Protein AF-A0A8J8FZF1-F1 (afdb_monomer_lite)

Sequence (117 aa):
MLCYLLGDVVRIFSGNFPPGEIDGEPVGTMMWFGIAAIMVIPIIMVVLLVILKHPVLSWLNVIIALAFLVFNLAGIAGYEVFDIFLLSVSFVFNLLIIYIGSTKLIKDLKLKKSMKS

Foldseek 3Di:
DPLLVVVVVVCVVVVVDDPQDDPNHGDDPVNVVVVVVLVCVVVVLVVCVVPDPDLVSLVVQLVVLVVQLVVLVVVPPDDDPVSVVSSVVSNVVSVVSNVVSVVSNVVVVVVVVVVVD

Secondary structure (DSSP, 8-state):
--TTHHHHHHHHHTTSS-TTEETTEEPPHHHHHHHHHHHHHHHHHHHHHHH---HHHHHHHHHHHHHHHHHHHHTTTT--HHHHHHHHHHHHHHHHHHHHHHHHHHHHHHHHHHT--

pLDDT: mean 79.03, std 6.89, range [60.12, 89.19]

Radius of gyration: 17.77 Å; chains: 1; bounding box: 38×22×58 Å

Structure (mmCIF, N/CA/C/O backbone):
data_AF-A0A8J8FZF1-F1
#
_entry.id   AF-A0A8J8FZF1-F1
#
loop_
_atom_site.group_PDB
_atom_site.id
_atom_site.type_symbol
_atom_site.label_atom_id
_atom_site.label_alt_id
_atom_site.label_comp_id
_atom_site.label_asym_id
_atom_site.label_entity_id
_atom_site.label_seq_id
_atom_site.pdbx_PDB_ins_code
_atom_site.Cartn_x
_atom_site.Cartn_y
_atom_site.Cartn_z
_atom_site.occupancy
_atom_site.B_iso_or_equiv
_atom_site.auth_seq_id
_atom_site.auth_comp_id
_atom_site.auth_asym_id
_atom_site.auth_atom_id
_atom_site.pdbx_PDB_model_num
ATOM 1 N N . MET A 1 1 ? -1.955 -1.325 0.490 1.00 79.62 1 MET A N 1
ATOM 2 C CA . MET A 1 1 ? -1.684 -2.330 -0.550 1.00 79.62 1 MET A CA 1
ATOM 3 C C . MET A 1 1 ? -0.744 -1.755 -1.596 1.00 79.62 1 MET A C 1
ATOM 5 O O . MET A 1 1 ? -0.798 -0.557 -1.859 1.00 79.62 1 MET A O 1
ATOM 9 N N . LEU A 1 2 ? 0.107 -2.603 -2.168 1.00 79.50 2 LEU A N 1
ATOM 10 C CA . LEU A 1 2 ? 1.056 -2.256 -3.230 1.00 79.50 2 LEU A CA 1
ATOM 11 C C . LEU A 1 2 ? 0.677 -2.985 -4.528 1.00 79.50 2 LEU A C 1
ATOM 13 O O . LEU A 1 2 ? 1.482 -3.696 -5.113 1.00 79.50 2 LEU A O 1
ATOM 17 N N . CYS A 1 3 ? -0.583 -2.854 -4.951 1.00 77.56 3 CYS A N 1
ATOM 18 C CA . CYS A 1 3 ? -1.081 -3.478 -6.181 1.00 77.56 3 CYS A CA 1
ATOM 19 C C . CYS A 1 3 ? -0.370 -2.935 -7.428 1.00 77.56 3 CYS A C 1
ATOM 21 O O . CYS A 1 3 ? -0.201 -3.665 -8.393 1.00 77.56 3 CYS A O 1
ATOM 23 N N . TYR A 1 4 ? 0.086 -1.682 -7.378 1.00 72.44 4 TYR A N 1
ATOM 24 C CA . TYR A 1 4 ? 0.874 -1.043 -8.430 1.00 72.44 4 TYR A CA 1
ATOM 25 C C . TYR A 1 4 ? 2.177 -1.789 -8.770 1.00 72.44 4 TYR A C 1
ATOM 27 O O . TYR A 1 4 ? 2.533 -1.851 -9.938 1.00 72.44 4 TYR A O 1
ATOM 35 N N . LEU A 1 5 ? 2.830 -2.448 -7.804 1.00 77.12 5 LEU A N 1
ATOM 36 C CA . LEU A 1 5 ? 4.042 -3.242 -8.071 1.00 77.12 5 LEU A CA 1
ATOM 37 C C . LEU A 1 5 ? 3.776 -4.474 -8.954 1.00 77.12 5 LEU A C 1
ATOM 39 O O . LEU A 1 5 ? 4.697 -5.035 -9.538 1.00 77.12 5 LEU A O 1
ATOM 43 N N . LEU A 1 6 ? 2.513 -4.890 -9.104 1.00 74.62 6 LEU A N 1
ATOM 44 C CA . LEU A 1 6 ? 2.143 -5.881 -10.115 1.00 74.62 6 LEU A CA 1
ATOM 45 C C . LEU A 1 6 ? 2.359 -5.339 -11.541 1.00 74.62 6 LEU A C 1
ATOM 47 O O . LEU A 1 6 ? 2.585 -6.121 -12.458 1.00 74.62 6 LEU A O 1
ATOM 51 N N . GLY A 1 7 ? 2.325 -4.016 -11.723 1.00 74.38 7 GLY A N 1
ATOM 52 C CA . GLY A 1 7 ? 2.608 -3.342 -12.988 1.00 74.38 7 GLY A CA 1
ATOM 53 C C . GLY A 1 7 ? 4.031 -3.604 -13.463 1.00 74.38 7 GLY A C 1
ATOM 54 O O . GLY A 1 7 ? 4.225 -3.866 -14.642 1.00 74.38 7 GLY A O 1
ATOM 55 N N . ASP A 1 8 ? 5.005 -3.684 -12.551 1.00 74.25 8 ASP A N 1
ATOM 56 C CA . ASP A 1 8 ? 6.393 -4.028 -12.894 1.00 74.25 8 ASP A CA 1
ATOM 57 C C . ASP A 1 8 ? 6.493 -5.422 -13.522 1.00 74.25 8 ASP A C 1
ATOM 59 O O . ASP A 1 8 ? 7.190 -5.619 -14.514 1.00 74.25 8 ASP A O 1
ATOM 63 N N . VAL A 1 9 ? 5.717 -6.384 -13.016 1.00 73.69 9 VAL A N 1
ATOM 64 C 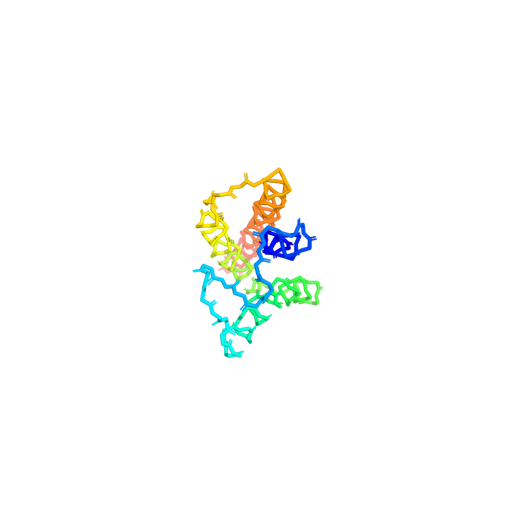CA . VAL A 1 9 ? 5.626 -7.725 -13.609 1.00 73.69 9 VAL A CA 1
ATOM 65 C C . VAL A 1 9 ? 5.015 -7.650 -15.010 1.00 73.69 9 VAL A C 1
ATOM 67 O O . VAL A 1 9 ? 5.535 -8.256 -15.944 1.00 73.69 9 VAL A O 1
ATOM 70 N N . VAL A 1 10 ? 3.940 -6.876 -15.183 1.00 72.62 10 VAL A N 1
ATOM 71 C CA . VAL A 1 10 ? 3.284 -6.692 -16.489 1.00 72.62 10 VAL A CA 1
ATOM 72 C C . VAL A 1 10 ? 4.227 -6.031 -17.500 1.00 72.62 10 VAL A C 1
ATOM 74 O O . VAL A 1 10 ? 4.273 -6.482 -18.639 1.00 72.62 10 VAL A O 1
ATOM 77 N N . ARG A 1 11 ? 5.027 -5.041 -17.089 1.00 76.69 11 ARG A N 1
ATOM 78 C CA . ARG A 1 11 ? 6.019 -4.346 -17.933 1.00 76.69 11 ARG A CA 1
ATOM 79 C C . ARG A 1 11 ? 7.165 -5.246 -18.381 1.00 76.69 11 ARG A C 1
ATOM 81 O O . ARG A 1 11 ? 7.612 -5.151 -19.522 1.00 76.69 11 ARG A O 1
ATOM 88 N N . ILE A 1 12 ? 7.616 -6.145 -17.503 1.00 72.62 12 ILE A N 1
ATOM 89 C CA . ILE A 1 12 ? 8.602 -7.174 -17.862 1.00 72.62 12 ILE A CA 1
ATOM 90 C C . ILE A 1 12 ? 8.025 -8.088 -18.954 1.00 72.62 12 ILE A C 1
ATOM 92 O O . ILE A 1 12 ? 8.709 -8.397 -19.927 1.00 72.62 12 ILE A O 1
ATOM 96 N N . PHE A 1 13 ? 6.758 -8.497 -18.835 1.00 69.19 13 PHE A N 1
ATOM 97 C CA . PHE A 1 13 ? 6.120 -9.392 -19.808 1.00 69.19 13 PHE A CA 1
ATOM 98 C C . PHE A 1 13 ? 5.611 -8.701 -21.080 1.00 69.19 13 PHE A C 1
ATOM 100 O O . PHE A 1 13 ? 5.484 -9.369 -22.105 1.00 69.19 13 PHE A O 1
ATOM 107 N N . SER A 1 14 ? 5.344 -7.391 -21.058 1.00 75.00 14 SER A N 1
ATOM 108 C CA . SER A 1 14 ? 4.969 -6.621 -22.253 1.00 75.00 14 SER A CA 1
ATOM 109 C C . SER A 1 14 ? 6.156 -6.347 -23.182 1.00 75.00 14 SER A C 1
ATOM 111 O O . SER A 1 14 ? 5.951 -5.882 -24.300 1.00 75.00 14 SER A O 1
ATOM 113 N N . GLY A 1 15 ? 7.382 -6.668 -22.746 1.00 64.62 15 GLY A N 1
ATOM 114 C CA . GLY A 1 15 ? 8.611 -6.469 -23.513 1.00 64.62 15 GLY A CA 1
ATOM 115 C C . GLY A 1 15 ? 9.165 -5.045 -23.444 1.00 64.62 15 GLY A C 1
ATOM 116 O O . GLY A 1 15 ? 10.093 -4.726 -24.183 1.00 64.62 15 GLY A O 1
ATOM 117 N N . ASN A 1 16 ? 8.632 -4.199 -22.556 1.00 65.00 16 ASN A N 1
ATOM 118 C CA . ASN A 1 16 ? 9.042 -2.798 -22.432 1.00 65.00 16 ASN A CA 1
ATOM 119 C C . ASN A 1 16 ? 10.318 -2.611 -21.587 1.00 65.00 16 ASN A C 1
ATOM 121 O O . ASN A 1 16 ? 10.816 -1.492 -21.505 1.00 65.00 16 ASN A O 1
ATOM 125 N N . PHE A 1 17 ? 10.863 -3.680 -20.985 1.00 68.25 17 PHE A N 1
ATOM 126 C CA . PHE A 1 17 ? 12.056 -3.625 -20.132 1.00 68.25 17 PHE A CA 1
ATOM 127 C C . PHE A 1 17 ? 12.988 -4.840 -20.301 1.00 68.25 17 PHE A C 1
ATOM 129 O O . PHE A 1 17 ? 12.502 -5.968 -20.441 1.00 68.25 17 PHE A O 1
ATOM 136 N N . PRO A 1 18 ? 14.320 -4.646 -20.221 1.00 74.75 18 PRO A N 1
ATOM 137 C CA . PRO A 1 18 ? 15.278 -5.737 -20.069 1.00 74.75 18 PRO A CA 1
ATOM 138 C C . PRO A 1 18 ? 15.020 -6.492 -18.751 1.00 74.75 18 PRO A C 1
ATOM 140 O O . PRO A 1 18 ? 14.968 -5.872 -17.685 1.00 74.75 18 PRO A O 1
ATOM 143 N N . PRO A 1 19 ? 14.856 -7.827 -18.770 1.00 71.31 19 PRO A N 1
ATOM 144 C CA . PRO A 1 19 ? 14.655 -8.593 -17.546 1.00 71.31 19 PRO A CA 1
ATOM 145 C C . PRO A 1 19 ? 15.865 -8.470 -16.614 1.00 71.31 19 PRO A C 1
ATOM 147 O O . PRO A 1 19 ? 16.986 -8.780 -17.008 1.00 71.31 19 PRO A O 1
ATOM 150 N N . GLY A 1 20 ? 15.630 -8.088 -15.358 1.00 71.06 20 GLY A N 1
ATOM 151 C CA . GLY A 1 20 ? 16.686 -7.994 -14.344 1.00 71.06 20 GLY A CA 1
ATOM 152 C C . GLY A 1 20 ? 17.304 -6.605 -14.177 1.00 71.06 20 GLY A C 1
ATOM 153 O O . GLY A 1 20 ? 18.182 -6.453 -13.328 1.00 71.06 20 GLY A O 1
ATOM 154 N N . GLU A 1 21 ? 16.824 -5.605 -14.917 1.00 78.62 21 GLU A N 1
ATOM 155 C CA . GLU A 1 21 ? 17.255 -4.211 -14.795 1.00 78.62 21 GLU A CA 1
ATOM 156 C C . GLU A 1 21 ? 16.136 -3.321 -14.238 1.00 78.62 21 GLU A C 1
ATOM 158 O O . GLU A 1 21 ? 14.957 -3.507 -14.543 1.00 78.62 21 GLU A O 1
ATOM 163 N N . ILE A 1 22 ? 16.514 -2.340 -13.420 1.00 75.12 22 ILE A N 1
ATOM 164 C CA . ILE A 1 22 ? 15.661 -1.219 -13.004 1.00 75.12 22 ILE A CA 1
ATOM 165 C C . ILE A 1 22 ? 16.435 0.054 -13.345 1.00 75.12 22 ILE A C 1
ATOM 167 O O . ILE A 1 22 ? 17.595 0.178 -12.966 1.00 75.12 22 ILE A O 1
ATOM 171 N N . ASP A 1 23 ? 15.813 0.968 -14.096 1.00 75.12 23 ASP A N 1
ATOM 172 C CA . ASP A 1 23 ? 16.465 2.176 -14.637 1.00 75.12 23 ASP A CA 1
ATOM 173 C C . ASP A 1 23 ? 17.763 1.898 -15.430 1.00 75.12 23 ASP A C 1
ATOM 175 O O . ASP A 1 23 ? 18.689 2.705 -15.447 1.00 75.12 23 ASP A O 1
ATOM 179 N N . GLY A 1 24 ? 17.831 0.753 -16.120 1.00 76.94 24 GLY A N 1
ATOM 180 C CA . GLY A 1 24 ? 18.989 0.360 -16.938 1.00 76.94 24 GLY A CA 1
ATOM 181 C C . GLY A 1 24 ? 20.190 -0.157 -16.142 1.00 76.94 24 GLY A C 1
ATOM 182 O O . GLY A 1 24 ? 21.236 -0.429 -16.725 1.00 76.94 24 GLY A O 1
ATOM 183 N N . GLU A 1 25 ? 20.051 -0.309 -14.824 1.00 80.00 25 GLU A N 1
ATOM 184 C CA . GLU A 1 25 ? 21.074 -0.893 -13.958 1.00 80.00 25 GLU A CA 1
ATOM 185 C C . GLU A 1 25 ? 20.653 -2.300 -13.503 1.00 80.00 25 GLU A C 1
ATOM 187 O O . GLU A 1 25 ? 19.490 -2.513 -13.129 1.00 80.00 25 GLU A O 1
ATOM 192 N N . PRO A 1 26 ? 21.577 -3.281 -13.487 1.00 82.25 26 PRO A N 1
ATOM 193 C CA . PRO A 1 26 ? 21.278 -4.625 -13.025 1.00 82.25 26 PRO A CA 1
ATOM 194 C C . PRO A 1 26 ? 20.926 -4.616 -11.537 1.00 82.25 26 PRO A C 1
ATOM 196 O O . PRO A 1 26 ? 21.665 -4.124 -10.679 1.00 82.25 26 PRO A O 1
ATOM 199 N N . VAL A 1 27 ? 19.792 -5.223 -11.207 1.00 82.44 27 VAL A N 1
ATOM 200 C CA . VAL A 1 27 ? 19.286 -5.259 -9.837 1.00 82.44 27 VAL A CA 1
ATOM 201 C C . VAL A 1 27 ? 20.028 -6.322 -9.032 1.00 82.44 27 VAL A C 1
ATOM 203 O O . VAL A 1 27 ? 19.918 -7.522 -9.292 1.00 82.44 27 VAL A O 1
ATOM 206 N N . GLY A 1 28 ? 20.760 -5.893 -8.004 1.00 86.12 28 GLY A N 1
ATOM 207 C CA . GLY A 1 28 ? 21.478 -6.799 -7.108 1.00 86.12 28 GLY A CA 1
ATOM 208 C C . GLY A 1 28 ? 20.554 -7.680 -6.254 1.00 86.12 28 GLY A C 1
ATOM 209 O O . GLY A 1 28 ? 19.446 -7.294 -5.884 1.00 86.12 28 GLY A O 1
ATOM 210 N N . THR A 1 29 ? 21.041 -8.855 -5.847 1.00 84.56 29 THR A N 1
ATOM 211 C CA . THR A 1 29 ? 20.294 -9.840 -5.036 1.00 84.56 29 THR A CA 1
ATOM 212 C C . THR A 1 29 ? 19.685 -9.254 -3.757 1.00 84.56 29 THR A C 1
ATOM 214 O O . THR A 1 29 ? 18.562 -9.592 -3.388 1.00 84.56 29 THR A O 1
ATOM 217 N N . MET A 1 30 ? 20.398 -8.348 -3.081 1.00 85.88 30 MET A N 1
ATOM 218 C CA . MET A 1 30 ? 19.904 -7.712 -1.853 1.00 85.88 30 MET A CA 1
ATOM 219 C C . MET A 1 30 ? 18.701 -6.795 -2.120 1.00 85.88 30 MET A C 1
ATOM 221 O O . MET A 1 30 ? 17.783 -6.714 -1.305 1.00 85.88 30 MET A O 1
ATOM 225 N N . MET A 1 31 ? 18.678 -6.138 -3.279 1.00 81.94 31 MET A N 1
ATOM 226 C CA . MET A 1 31 ? 17.568 -5.286 -3.693 1.00 81.94 31 MET A CA 1
ATOM 227 C C . MET A 1 31 ? 16.335 -6.130 -4.032 1.00 81.94 31 MET A C 1
ATOM 229 O O . MET A 1 31 ? 15.247 -5.820 -3.552 1.00 81.94 31 MET A O 1
ATOM 233 N N . TRP A 1 32 ? 16.511 -7.262 -4.724 1.00 81.94 32 TRP A N 1
ATOM 234 C CA . TRP A 1 32 ? 15.437 -8.243 -4.929 1.00 81.94 32 TRP A CA 1
ATOM 235 C C . TRP A 1 32 ? 14.845 -8.759 -3.616 1.00 81.94 32 TRP A C 1
ATOM 237 O O . TRP A 1 32 ? 13.624 -8.852 -3.485 1.00 81.94 32 TRP A O 1
ATOM 247 N N . PHE A 1 33 ? 15.688 -9.047 -2.621 1.00 86.50 33 PHE A N 1
ATOM 248 C CA . PHE A 1 33 ? 15.217 -9.446 -1.295 1.00 86.50 33 PHE A CA 1
ATOM 249 C C . PHE A 1 33 ? 14.409 -8.331 -0.613 1.00 86.50 33 PHE A C 1
ATOM 251 O O . PHE A 1 33 ? 13.352 -8.598 -0.043 1.00 86.50 33 PHE A O 1
ATOM 258 N N . GLY A 1 34 ? 14.864 -7.078 -0.712 1.00 86.75 34 GLY A N 1
ATOM 259 C CA . GLY A 1 34 ? 14.134 -5.914 -0.207 1.00 86.75 34 GLY A CA 1
ATOM 260 C C . GLY A 1 34 ? 12.756 -5.754 -0.856 1.00 86.75 34 GLY A C 1
ATOM 261 O O . GLY A 1 34 ? 11.762 -5.602 -0.146 1.00 86.75 34 GLY A O 1
ATOM 262 N N . ILE A 1 35 ? 12.678 -5.867 -2.186 1.00 84.38 35 ILE A N 1
ATOM 263 C CA . ILE A 1 35 ? 11.414 -5.827 -2.940 1.00 84.38 35 ILE A CA 1
ATOM 264 C C . ILE A 1 35 ? 10.486 -6.956 -2.475 1.00 84.38 35 ILE A C 1
ATOM 266 O O . ILE A 1 35 ? 9.328 -6.703 -2.142 1.00 84.38 35 ILE A O 1
ATOM 270 N N . ALA A 1 36 ? 10.995 -8.188 -2.371 1.00 84.44 36 ALA A N 1
ATOM 271 C CA . ALA A 1 36 ? 10.221 -9.330 -1.891 1.00 84.44 36 ALA A CA 1
ATOM 272 C C . ALA A 1 36 ? 9.674 -9.101 -0.472 1.00 84.44 36 ALA A C 1
ATOM 274 O O . ALA A 1 36 ? 8.485 -9.308 -0.228 1.00 84.44 36 ALA A O 1
ATOM 275 N N . ALA A 1 37 ? 10.504 -8.606 0.450 1.00 87.69 37 ALA A N 1
ATOM 276 C CA . ALA A 1 37 ? 10.079 -8.286 1.809 1.00 87.69 37 ALA A CA 1
ATOM 277 C C . ALA A 1 37 ? 8.971 -7.219 1.826 1.00 87.69 37 ALA A C 1
ATOM 279 O O . ALA A 1 37 ? 7.966 -7.388 2.517 1.00 87.69 37 ALA A O 1
ATOM 280 N N . ILE A 1 38 ? 9.107 -6.158 1.023 1.00 86.81 38 ILE A N 1
ATOM 281 C CA . ILE A 1 38 ? 8.110 -5.084 0.907 1.00 86.81 38 ILE A CA 1
ATOM 282 C C . ILE A 1 38 ? 6.777 -5.613 0.357 1.00 86.81 38 ILE A C 1
ATOM 284 O O . ILE A 1 38 ? 5.718 -5.280 0.894 1.00 86.81 38 ILE A O 1
ATOM 288 N N . MET A 1 39 ? 6.807 -6.474 -0.663 1.00 83.75 39 MET A N 1
ATOM 289 C CA . MET A 1 39 ? 5.601 -7.074 -1.250 1.00 83.75 39 MET A CA 1
ATOM 290 C C . MET A 1 39 ? 4.872 -8.035 -0.300 1.00 83.75 39 MET A C 1
ATOM 292 O O . MET A 1 39 ? 3.658 -8.215 -0.417 1.00 83.75 39 MET A O 1
ATOM 296 N N . VAL A 1 40 ? 5.577 -8.623 0.669 1.00 87.62 40 VAL A N 1
ATOM 297 C CA . VAL A 1 40 ? 4.985 -9.505 1.687 1.00 87.62 40 VAL A CA 1
ATOM 298 C C . VAL A 1 40 ? 4.241 -8.717 2.773 1.00 87.62 40 VAL A C 1
ATOM 300 O O . VAL A 1 40 ? 3.263 -9.223 3.329 1.00 87.62 40 VAL A O 1
ATOM 303 N N . ILE A 1 41 ? 4.625 -7.466 3.051 1.00 85.75 41 ILE A N 1
ATOM 304 C CA . ILE A 1 41 ? 3.981 -6.632 4.083 1.00 85.75 41 ILE A CA 1
ATOM 305 C C . ILE A 1 41 ? 2.450 -6.541 3.892 1.00 85.75 41 ILE A C 1
ATOM 307 O O . ILE A 1 41 ? 1.734 -6.836 4.851 1.00 85.75 41 ILE A O 1
ATOM 311 N N . PRO A 1 42 ? 1.905 -6.211 2.699 1.00 80.44 42 PRO A N 1
ATOM 312 C CA . PRO A 1 42 ? 0.461 -6.233 2.454 1.00 80.44 42 PRO A CA 1
ATOM 313 C C . PRO A 1 42 ? -0.230 -7.555 2.823 1.00 80.44 42 PRO A C 1
ATOM 315 O O . PRO A 1 42 ? -1.333 -7.537 3.368 1.00 80.44 42 PRO A O 1
ATOM 318 N N . ILE A 1 43 ? 0.412 -8.698 2.560 1.00 82.75 43 ILE A N 1
ATOM 319 C CA . ILE A 1 43 ? -0.133 -10.030 2.865 1.00 82.75 43 ILE A CA 1
ATOM 320 C C . ILE A 1 43 ? -0.196 -10.223 4.381 1.00 82.75 43 ILE A C 1
ATOM 322 O O . ILE A 1 43 ? -1.243 -10.587 4.919 1.00 82.75 43 ILE A O 1
ATOM 326 N N . ILE A 1 44 ? 0.896 -9.905 5.081 1.00 84.38 44 ILE A N 1
ATOM 327 C CA . ILE A 1 44 ? 0.964 -9.966 6.544 1.00 84.38 44 ILE A CA 1
ATOM 328 C C . ILE A 1 44 ? -0.107 -9.065 7.166 1.00 84.38 44 ILE A C 1
ATOM 330 O O . ILE A 1 44 ? -0.802 -9.497 8.080 1.00 84.38 44 ILE A O 1
ATOM 334 N N . MET A 1 45 ? -0.297 -7.846 6.655 1.00 79.81 45 MET A N 1
ATOM 335 C CA . 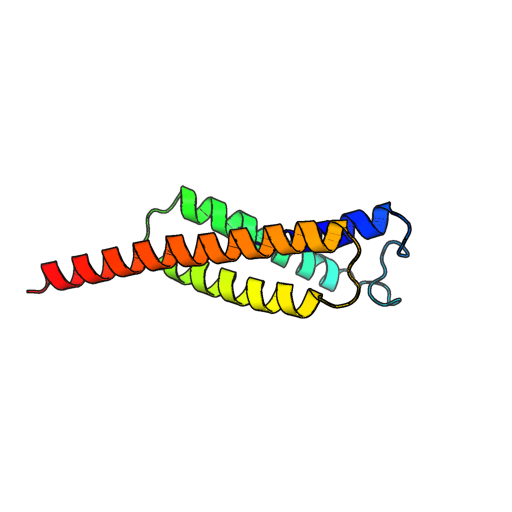MET A 1 45 ? -1.325 -6.925 7.152 1.00 79.81 45 MET A CA 1
ATOM 336 C C . MET A 1 45 ? -2.731 -7.527 7.072 1.00 79.81 45 MET A C 1
ATOM 338 O O . MET A 1 45 ? -3.488 -7.430 8.039 1.00 79.81 45 MET A O 1
ATOM 342 N N . VAL A 1 46 ? -3.084 -8.156 5.945 1.00 77.31 46 VAL A N 1
ATOM 343 C CA . VAL A 1 46 ? -4.394 -8.800 5.756 1.00 77.31 46 VAL A CA 1
ATOM 344 C C . VAL A 1 46 ? -4.550 -9.992 6.699 1.00 77.31 46 VAL A C 1
ATOM 346 O O . VAL A 1 46 ? -5.559 -10.094 7.396 1.00 77.31 46 VAL A O 1
ATOM 349 N N . VAL A 1 47 ? -3.541 -10.860 6.779 1.00 78.62 47 VAL A N 1
ATOM 350 C CA . VAL A 1 47 ? -3.562 -12.046 7.646 1.00 78.62 47 VAL A CA 1
ATOM 351 C C . VAL A 1 47 ? -3.682 -11.647 9.119 1.00 78.62 47 VAL A C 1
ATOM 353 O O . VAL A 1 47 ? -4.556 -12.149 9.826 1.00 78.62 47 VAL A O 1
ATOM 356 N N . LEU A 1 48 ? -2.870 -10.694 9.584 1.00 76.19 48 LEU A N 1
ATOM 357 C CA . LEU A 1 48 ? -2.926 -10.209 10.962 1.00 76.19 48 LEU A CA 1
ATOM 358 C C . LEU A 1 48 ? -4.252 -9.505 11.265 1.00 76.19 48 LEU A C 1
ATOM 360 O O . LEU A 1 48 ? -4.781 -9.681 12.359 1.00 76.19 48 LEU A O 1
ATOM 364 N N . LEU A 1 49 ? -4.826 -8.758 10.318 1.00 73.19 49 LEU A N 1
ATOM 365 C CA . LEU A 1 49 ? -6.140 -8.135 10.496 1.00 73.19 49 LEU A CA 1
ATOM 366 C C . LEU A 1 49 ? -7.257 -9.175 10.679 1.00 73.19 49 LEU A C 1
ATOM 368 O O . LEU A 1 49 ? -8.155 -8.961 11.496 1.00 73.19 49 LEU A O 1
ATOM 372 N N . VAL A 1 50 ? -7.214 -10.277 9.923 1.00 69.62 50 VAL A N 1
ATOM 373 C CA . VAL A 1 50 ? -8.216 -11.353 9.990 1.00 69.62 50 VAL A CA 1
ATOM 374 C C . VAL A 1 50 ? -8.075 -12.163 11.279 1.00 69.62 50 VAL A C 1
ATOM 376 O O . VAL A 1 50 ? -9.078 -12.451 11.931 1.00 69.62 50 VAL A O 1
ATOM 379 N N . ILE A 1 51 ? -6.846 -12.513 11.668 1.00 74.31 51 ILE A N 1
ATOM 380 C CA . ILE A 1 51 ? -6.590 -13.384 12.825 1.00 74.31 51 ILE A CA 1
ATOM 381 C C . ILE A 1 51 ? -6.757 -12.619 14.144 1.00 74.31 51 ILE A C 1
ATOM 383 O O . ILE A 1 51 ? -7.348 -13.128 15.096 1.00 74.31 51 ILE A O 1
ATOM 387 N N . LEU A 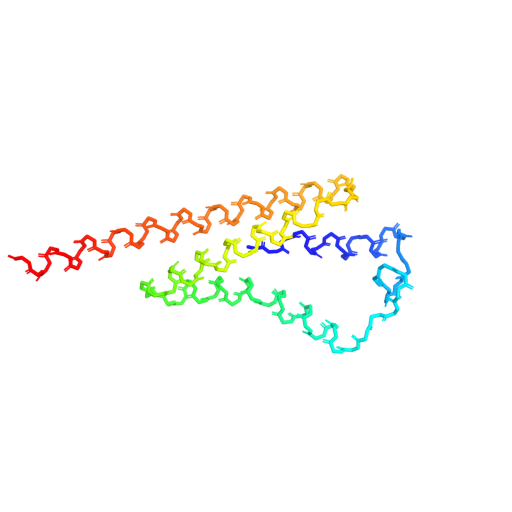1 52 ? -6.245 -11.391 14.229 1.00 66.50 52 LEU A N 1
ATOM 388 C CA . LEU A 1 52 ? -6.121 -10.673 15.492 1.00 66.50 52 LEU A CA 1
ATOM 389 C C . LEU A 1 52 ? -7.100 -9.495 15.538 1.00 66.50 52 LEU A C 1
ATOM 391 O O . LEU A 1 52 ? -6.909 -8.441 14.932 1.00 66.50 52 LEU A O 1
ATOM 395 N N . LYS A 1 53 ? -8.136 -9.620 16.372 1.00 66.25 53 LYS A N 1
ATOM 396 C CA . LYS A 1 53 ? -9.099 -8.540 16.653 1.00 66.25 53 LYS A CA 1
ATOM 397 C C . LYS A 1 53 ? -8.541 -7.493 17.635 1.00 66.25 53 LYS A C 1
ATOM 399 O O . LYS A 1 53 ? -9.287 -6.977 18.458 1.00 66.25 53 LYS A O 1
ATOM 404 N N . HIS A 1 54 ? -7.248 -7.174 17.567 1.00 67.94 54 HIS A N 1
ATOM 405 C CA . HIS A 1 54 ? -6.604 -6.276 18.528 1.00 67.94 54 HIS A CA 1
ATOM 406 C C . HIS A 1 54 ? -6.585 -4.809 18.038 1.00 67.94 54 HIS A C 1
ATOM 408 O O . HIS A 1 54 ? -6.263 -4.567 16.869 1.00 67.94 54 HIS A O 1
ATOM 414 N N . PRO A 1 55 ? -6.858 -3.809 18.903 1.00 65.81 55 PRO A N 1
ATOM 415 C CA . PRO A 1 55 ? -6.859 -2.388 18.528 1.00 65.81 55 PRO A CA 1
ATOM 416 C C . PRO A 1 55 ? -5.517 -1.902 17.962 1.00 65.81 55 PRO A C 1
ATOM 418 O O . PRO A 1 55 ? -5.481 -1.145 16.995 1.00 65.81 55 PRO A O 1
ATOM 421 N N . VAL A 1 56 ? -4.403 -2.392 18.521 1.00 67.31 56 VAL A N 1
ATOM 422 C CA . VAL A 1 56 ? -3.031 -1.992 18.135 1.00 67.31 56 VAL A CA 1
ATOM 423 C C . VAL A 1 56 ? -2.735 -2.272 16.659 1.00 67.31 56 VAL A C 1
ATOM 425 O O . VAL A 1 56 ? -2.103 -1.458 15.991 1.00 67.31 56 VAL A O 1
ATOM 428 N N . LEU A 1 57 ? -3.257 -3.373 16.116 1.00 74.12 57 LEU A N 1
ATOM 429 C CA . LEU A 1 57 ? -3.068 -3.720 14.705 1.00 74.12 57 LEU A CA 1
ATOM 430 C C . LEU A 1 57 ? -3.805 -2.771 13.763 1.00 74.12 57 LEU A C 1
ATOM 432 O O . LEU A 1 57 ? -3.377 -2.572 12.632 1.00 74.12 57 LEU A O 1
ATOM 436 N N . SER A 1 58 ? -4.881 -2.142 14.238 1.00 73.75 58 SER A N 1
ATOM 437 C CA . SER A 1 58 ? -5.631 -1.171 13.440 1.00 73.75 58 SER A CA 1
ATOM 438 C C . SER A 1 58 ? -4.821 0.113 13.239 1.00 73.75 58 SER A C 1
ATOM 440 O O . SER A 1 58 ? -4.835 0.666 12.146 1.00 73.75 58 SER A O 1
ATOM 442 N N . TRP A 1 59 ? -4.056 0.555 14.247 1.00 78.94 59 TRP A N 1
ATOM 443 C CA . TRP A 1 59 ? -3.185 1.732 14.124 1.00 78.94 59 TRP A CA 1
ATOM 444 C C . TRP A 1 59 ? -1.949 1.450 13.260 1.00 78.94 59 TRP A C 1
ATOM 446 O O . TRP A 1 59 ? -1.620 2.250 12.386 1.00 78.94 59 TRP A O 1
ATOM 456 N N . LEU A 1 60 ? -1.324 0.277 13.429 1.00 82.31 60 LEU A N 1
ATOM 457 C CA . LEU A 1 60 ? -0.196 -0.148 12.594 1.00 82.31 60 LEU A CA 1
ATOM 458 C C . LEU A 1 60 ? -0.598 -0.249 11.114 1.00 82.31 60 LEU A C 1
ATOM 460 O O . LEU A 1 60 ? 0.109 0.258 10.246 1.00 82.31 60 LEU A O 1
ATOM 464 N N . ASN A 1 61 ? -1.768 -0.828 10.828 1.00 82.06 61 ASN A N 1
ATOM 465 C CA . ASN A 1 61 ? -2.263 -0.947 9.459 1.00 82.06 61 ASN A CA 1
ATOM 466 C C . ASN A 1 61 ? -2.537 0.413 8.804 1.00 82.06 61 ASN A C 1
ATOM 468 O O . ASN A 1 61 ? -2.282 0.571 7.613 1.00 82.06 61 ASN A O 1
ATOM 472 N N . VAL A 1 62 ? -3.019 1.396 9.571 1.00 84.38 62 VAL A N 1
ATOM 473 C CA . VAL A 1 62 ? -3.226 2.771 9.087 1.00 84.38 62 VAL A CA 1
ATOM 474 C C . VAL A 1 62 ? -1.891 3.429 8.736 1.00 84.38 62 VAL A C 1
ATOM 476 O O . VAL A 1 62 ? -1.772 4.007 7.660 1.00 84.38 62 VAL A O 1
ATOM 479 N N . ILE A 1 63 ? -0.874 3.311 9.597 1.00 86.94 63 ILE A N 1
ATOM 480 C CA . ILE A 1 63 ? 0.459 3.888 9.344 1.00 86.94 63 ILE A CA 1
ATOM 481 C C . ILE A 1 63 ? 1.084 3.288 8.088 1.00 86.94 63 ILE A C 1
ATOM 483 O O . ILE A 1 63 ? 1.550 4.023 7.220 1.00 86.94 63 ILE A O 1
ATOM 487 N N . ILE A 1 64 ? 1.061 1.959 7.963 1.00 86.75 64 ILE A N 1
ATOM 488 C CA . ILE A 1 64 ? 1.634 1.284 6.795 1.00 86.75 64 ILE A CA 1
ATOM 489 C C . ILE A 1 64 ? 0.852 1.648 5.524 1.00 86.75 64 ILE A C 1
ATOM 491 O O . ILE A 1 64 ? 1.457 1.904 4.487 1.00 86.75 64 ILE A O 1
ATOM 495 N N . ALA A 1 65 ? -0.481 1.743 5.591 1.00 85.56 65 ALA A N 1
ATOM 496 C CA . ALA A 1 65 ? -1.290 2.173 4.451 1.00 85.56 65 ALA A CA 1
ATOM 497 C C . ALA A 1 65 ? -0.981 3.617 4.015 1.00 85.56 65 ALA A C 1
ATOM 499 O O . ALA A 1 65 ? -0.932 3.891 2.817 1.00 85.56 65 ALA A O 1
ATOM 500 N N . LEU A 1 66 ? -0.720 4.530 4.958 1.00 88.50 66 LEU A N 1
ATOM 501 C CA . LEU A 1 66 ? -0.267 5.890 4.652 1.00 88.50 66 LEU A CA 1
ATOM 502 C C . LEU A 1 66 ? 1.112 5.888 3.982 1.00 88.50 66 LEU A C 1
ATOM 504 O O . LEU A 1 66 ? 1.294 6.557 2.968 1.00 88.50 66 LEU A O 1
ATOM 508 N N . ALA A 1 67 ? 2.062 5.100 4.492 1.00 88.50 67 ALA A N 1
ATOM 509 C CA . ALA A 1 67 ? 3.374 4.951 3.865 1.00 88.50 67 ALA A CA 1
ATOM 510 C C . ALA A 1 67 ? 3.256 4.412 2.427 1.00 88.50 67 ALA A C 1
ATOM 512 O O . ALA A 1 67 ? 3.890 4.931 1.511 1.00 88.50 67 ALA A O 1
ATOM 513 N N . PHE A 1 68 ? 2.383 3.428 2.199 1.00 87.75 68 PHE A N 1
ATOM 514 C CA . PHE A 1 68 ? 2.118 2.888 0.865 1.00 87.75 68 PHE A CA 1
ATOM 515 C C . PHE A 1 68 ? 1.398 3.865 -0.063 1.00 87.75 68 PHE A C 1
ATOM 517 O O . PHE A 1 68 ? 1.627 3.813 -1.266 1.00 87.75 68 PHE A O 1
ATOM 524 N N . LEU A 1 69 ? 0.562 4.771 0.450 1.00 87.69 69 LEU A N 1
ATOM 525 C CA . LEU A 1 69 ? 0.013 5.861 -0.362 1.00 87.69 69 LEU A CA 1
ATOM 526 C C . LEU A 1 69 ? 1.117 6.786 -0.867 1.00 87.69 69 LEU A C 1
ATOM 528 O O . LEU A 1 69 ? 1.154 7.076 -2.057 1.00 87.69 69 LEU A O 1
ATOM 532 N N . VAL A 1 70 ? 2.029 7.203 0.015 1.00 88.06 70 VAL A N 1
ATOM 533 C CA . VAL A 1 70 ? 3.177 8.044 -0.361 1.00 88.06 70 VAL A CA 1
ATOM 534 C C . VAL A 1 70 ? 4.066 7.325 -1.378 1.00 88.06 70 VAL A C 1
ATOM 536 O O . VAL A 1 70 ? 4.453 7.918 -2.380 1.00 88.06 70 VAL A O 1
ATOM 539 N N . PHE A 1 71 ? 4.325 6.033 -1.175 1.00 85.25 71 PHE A N 1
ATOM 540 C CA . PHE A 1 71 ? 5.086 5.218 -2.121 1.00 85.25 71 PHE A CA 1
ATOM 541 C C . PHE A 1 71 ? 4.400 5.111 -3.494 1.00 85.25 71 PHE A C 1
ATOM 543 O O . PHE A 1 71 ? 5.030 5.349 -4.518 1.00 85.25 71 PHE A O 1
ATOM 550 N N . ASN A 1 72 ? 3.094 4.823 -3.529 1.00 84.00 72 ASN A N 1
ATOM 551 C CA . ASN A 1 72 ? 2.321 4.783 -4.776 1.00 84.00 72 ASN A CA 1
ATOM 552 C C . ASN A 1 72 ? 2.318 6.151 -5.493 1.00 84.00 72 ASN A C 1
ATOM 554 O O . ASN A 1 72 ? 2.348 6.189 -6.718 1.00 84.00 72 ASN A O 1
ATOM 558 N N . LEU A 1 73 ? 2.313 7.273 -4.756 1.00 84.38 73 LEU A N 1
ATOM 559 C CA . LEU A 1 73 ? 2.435 8.621 -5.334 1.00 84.38 73 LEU A CA 1
ATOM 560 C C . LEU A 1 73 ? 3.810 8.858 -5.977 1.00 84.38 73 LEU A C 1
ATOM 562 O O . LEU A 1 73 ? 3.886 9.506 -7.016 1.00 84.38 73 LEU A O 1
ATOM 566 N N . ALA A 1 74 ? 4.886 8.325 -5.393 1.00 82.06 74 ALA A N 1
ATOM 567 C CA . ALA A 1 74 ? 6.220 8.397 -5.993 1.00 82.06 74 ALA A CA 1
ATOM 568 C C . ALA A 1 74 ? 6.316 7.585 -7.299 1.00 82.06 74 ALA A C 1
ATOM 570 O O . ALA A 1 74 ? 7.077 7.946 -8.190 1.00 82.06 74 ALA A O 1
ATOM 571 N N . GLY A 1 75 ? 5.493 6.541 -7.445 1.00 69.31 75 GLY A N 1
ATOM 572 C CA . GLY A 1 75 ? 5.396 5.727 -8.656 1.00 69.31 75 GLY A CA 1
ATOM 573 C C . GLY A 1 75 ? 4.717 6.404 -9.851 1.00 69.31 75 GLY A C 1
ATOM 574 O O . GLY A 1 75 ? 4.585 5.750 -10.876 1.00 69.31 75 GLY A O 1
ATOM 575 N N . ILE A 1 76 ? 4.297 7.678 -9.741 1.00 72.69 76 ILE A N 1
ATOM 576 C CA . ILE A 1 76 ? 3.481 8.386 -10.750 1.00 72.69 76 ILE A CA 1
ATOM 577 C C . ILE A 1 76 ? 4.155 8.621 -12.109 1.00 72.69 76 ILE A C 1
ATOM 579 O O . ILE A 1 76 ? 3.476 8.869 -13.108 1.00 72.69 76 ILE A O 1
ATOM 583 N N . ALA A 1 77 ? 5.476 8.508 -12.189 1.00 64.44 77 ALA A N 1
ATOM 584 C CA . ALA A 1 77 ? 6.196 8.744 -13.431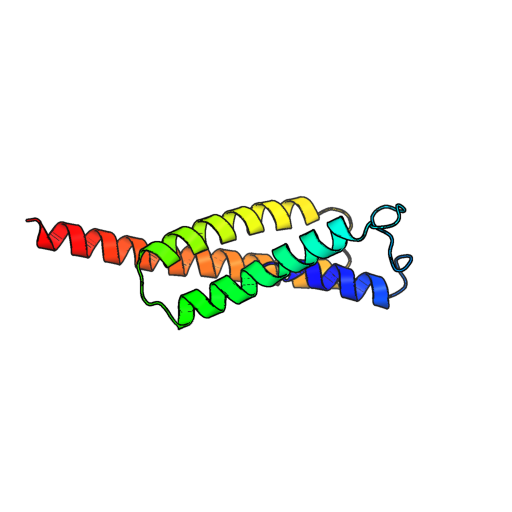 1.00 64.44 77 ALA A CA 1
ATOM 585 C C . ALA A 1 77 ? 6.045 7.570 -14.424 1.00 64.44 77 ALA A C 1
ATOM 587 O O . ALA A 1 77 ? 6.416 6.444 -14.114 1.00 64.44 77 ALA A O 1
ATOM 588 N N . GLY A 1 78 ? 5.557 7.860 -15.639 1.00 64.81 78 GLY A N 1
ATOM 589 C CA . GLY A 1 78 ? 5.657 6.950 -16.794 1.00 64.81 78 GLY A CA 1
ATOM 590 C C . GLY A 1 78 ? 4.516 5.943 -16.979 1.00 64.81 78 GLY A C 1
ATOM 591 O O . GLY A 1 78 ? 4.779 4.791 -17.303 1.00 64.81 78 GLY A O 1
ATOM 592 N N . TYR A 1 79 ? 3.257 6.344 -16.774 1.00 67.12 79 TYR A N 1
ATOM 593 C CA . TYR A 1 79 ? 2.146 5.388 -16.758 1.00 67.12 79 TYR A CA 1
ATOM 594 C C . TYR A 1 79 ? 1.600 4.938 -18.110 1.00 67.12 79 TYR A C 1
ATOM 596 O O . TYR A 1 79 ? 1.063 5.732 -18.886 1.00 67.12 79 TYR A O 1
ATOM 604 N N . GLU A 1 80 ? 1.591 3.619 -18.294 1.00 78.62 80 GLU A N 1
ATOM 605 C CA . GLU A 1 80 ? 0.735 2.930 -19.252 1.00 78.62 80 GLU A CA 1
ATOM 606 C C . GLU A 1 80 ? -0.673 2.677 -18.675 1.00 78.62 80 GLU A C 1
ATOM 608 O O . GLU A 1 80 ? -0.948 2.871 -17.489 1.00 78.62 80 GLU A O 1
ATOM 613 N N . VAL A 1 81 ? -1.617 2.237 -19.514 1.00 81.81 81 VAL A N 1
ATOM 614 C CA . VAL A 1 81 ? -3.037 2.089 -19.128 1.00 81.81 81 VAL A CA 1
ATOM 615 C C . VAL A 1 81 ? -3.227 1.102 -17.968 1.00 81.81 81 VAL A C 1
ATOM 617 O O . VAL A 1 81 ? -4.029 1.349 -17.063 1.00 81.81 81 VAL A O 1
ATOM 620 N N . PHE A 1 82 ? -2.480 -0.006 -17.965 1.00 80.25 82 PHE A N 1
ATOM 621 C CA . PHE A 1 82 ? -2.537 -0.982 -16.875 1.00 80.25 82 PHE A CA 1
ATOM 622 C C . PHE A 1 82 ? -1.957 -0.422 -15.570 1.00 80.25 82 PHE A C 1
ATOM 624 O O . PHE A 1 82 ? -2.449 -0.767 -14.496 1.00 80.25 82 PHE A O 1
ATOM 631 N N . ASP A 1 83 ? -0.995 0.497 -15.641 1.00 79.62 83 ASP A N 1
ATOM 632 C CA . ASP A 1 83 ? -0.420 1.133 -14.460 1.00 79.62 83 ASP A CA 1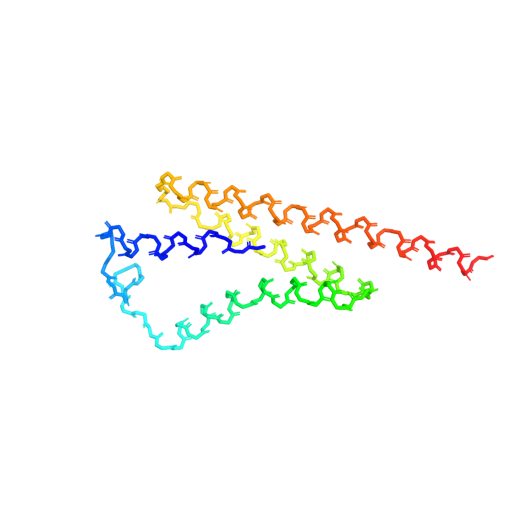
ATOM 633 C C . ASP A 1 83 ? -1.421 2.050 -13.776 1.00 79.62 83 ASP A C 1
ATOM 635 O O . ASP A 1 83 ? -1.586 1.986 -12.560 1.00 79.62 83 ASP A O 1
ATOM 639 N N . ILE A 1 84 ? -2.164 2.840 -14.556 1.00 83.06 84 ILE A N 1
ATOM 640 C CA . ILE A 1 84 ? -3.232 3.708 -14.042 1.00 83.06 84 ILE A CA 1
ATOM 641 C C . ILE A 1 84 ? -4.300 2.870 -13.335 1.00 83.06 84 ILE A C 1
ATOM 643 O O . ILE A 1 84 ? -4.769 3.239 -12.252 1.00 83.06 84 ILE A O 1
ATOM 647 N N . PHE A 1 85 ? -4.674 1.727 -13.917 1.00 85.75 85 PHE A N 1
ATOM 648 C CA . PHE A 1 85 ? -5.631 0.807 -13.309 1.00 85.75 85 PHE A CA 1
ATOM 649 C C . PHE A 1 85 ? -5.106 0.250 -11.980 1.00 85.75 85 PHE A C 1
ATOM 651 O O . PHE A 1 85 ? -5.767 0.383 -10.946 1.00 85.75 85 PHE A O 1
ATOM 658 N N . LEU A 1 86 ? -3.903 -0.330 -11.982 1.00 85.56 86 LEU A N 1
ATOM 659 C CA . LEU A 1 86 ? -3.304 -0.943 -10.796 1.00 85.56 86 LEU A CA 1
ATOM 660 C C . LEU A 1 86 ? -3.032 0.078 -9.692 1.00 85.56 86 LEU A C 1
ATOM 662 O O . LEU A 1 86 ? -3.249 -0.213 -8.513 1.00 85.56 86 LEU A O 1
ATOM 666 N N . LEU A 1 87 ? -2.626 1.289 -10.064 1.00 85.69 87 LEU A N 1
ATOM 667 C CA . LEU A 1 87 ? -2.452 2.404 -9.152 1.00 85.69 87 LEU A CA 1
ATOM 668 C C . LEU A 1 87 ? -3.782 2.816 -8.518 1.00 85.69 87 LEU A C 1
ATOM 670 O O . LEU A 1 87 ? -3.861 2.961 -7.298 1.00 85.69 87 LEU A O 1
ATOM 674 N N . SER A 1 88 ? -4.837 2.959 -9.321 1.00 86.12 88 SER A N 1
ATOM 675 C CA . SER A 1 88 ? -6.178 3.296 -8.833 1.00 86.12 88 SER A CA 1
ATOM 676 C C . SER A 1 88 ? -6.675 2.256 -7.829 1.00 86.12 88 SER A C 1
ATOM 678 O O . SER A 1 88 ? -7.131 2.607 -6.740 1.00 86.12 88 SER A O 1
ATOM 680 N N . VAL A 1 89 ? -6.498 0.968 -8.138 1.00 86.81 89 VAL A N 1
ATOM 681 C CA . VAL A 1 89 ? -6.797 -0.144 -7.223 1.00 86.81 89 VAL A CA 1
ATOM 682 C C . VAL A 1 89 ? -5.969 -0.027 -5.935 1.00 86.81 89 VAL A C 1
ATOM 684 O O . VAL A 1 89 ? -6.521 -0.097 -4.834 1.00 86.81 89 VAL A O 1
ATOM 687 N N . SER A 1 90 ? -4.663 0.227 -6.055 1.00 85.88 90 SER A N 1
ATOM 688 C CA . SER A 1 90 ? -3.753 0.498 -4.934 1.00 85.88 90 SER A CA 1
ATOM 689 C C . SER A 1 90 ? -4.283 1.614 -4.021 1.00 85.88 90 SER A C 1
ATOM 691 O O . SER A 1 90 ? -4.352 1.434 -2.801 1.00 85.88 90 SER A O 1
ATOM 693 N N . PHE A 1 91 ? -4.684 2.757 -4.585 1.00 87.75 91 PHE A N 1
ATOM 694 C CA . PHE A 1 91 ? -5.226 3.894 -3.835 1.00 87.75 91 PHE A CA 1
ATOM 695 C C . PHE A 1 91 ? -6.515 3.531 -3.106 1.00 87.75 91 PHE A C 1
ATOM 697 O O . PHE A 1 91 ? -6.603 3.739 -1.895 1.00 87.75 91 PHE A O 1
ATOM 704 N N . VAL A 1 92 ? -7.479 2.932 -3.811 1.00 89.19 92 VAL A N 1
ATOM 705 C CA . VAL A 1 92 ? -8.775 2.535 -3.242 1.00 89.19 92 VAL A CA 1
ATOM 706 C C . VAL A 1 92 ? -8.579 1.636 -2.025 1.00 89.19 92 VAL A C 1
ATOM 708 O O . VAL A 1 92 ? -9.113 1.925 -0.954 1.00 89.19 92 VAL A O 1
ATOM 711 N N . PHE A 1 93 ? -7.760 0.589 -2.135 1.00 85.88 93 PHE A N 1
ATOM 712 C CA . PHE A 1 93 ? -7.546 -0.323 -1.013 1.00 85.88 93 PHE A CA 1
ATOM 713 C C . PHE A 1 93 ? -6.794 0.319 0.155 1.00 85.88 93 PHE A C 1
ATOM 715 O O . PHE A 1 93 ? -7.125 0.039 1.306 1.00 85.88 93 PHE A O 1
ATOM 722 N N . ASN A 1 94 ? -5.810 1.191 -0.091 1.00 85.94 94 ASN A N 1
ATOM 723 C CA . ASN A 1 94 ? -5.157 1.913 1.006 1.00 85.94 94 ASN A CA 1
ATOM 724 C C . ASN A 1 94 ? -6.130 2.848 1.736 1.00 85.94 94 ASN A C 1
ATOM 726 O O . ASN A 1 94 ? -6.157 2.850 2.966 1.00 85.94 94 ASN A O 1
ATOM 730 N N . LEU A 1 95 ? -6.964 3.591 1.004 1.00 88.38 95 LEU A N 1
ATOM 731 C CA . LEU A 1 95 ? -7.980 4.466 1.593 1.00 88.38 95 LEU A CA 1
ATOM 732 C C . LEU A 1 95 ? -9.013 3.673 2.402 1.00 88.38 95 LEU A C 1
ATOM 734 O O . LEU A 1 95 ? -9.360 4.078 3.511 1.00 88.38 95 LEU A O 1
ATOM 738 N N . LEU A 1 96 ? -9.448 2.510 1.905 1.00 85.31 96 LEU A N 1
ATOM 739 C CA . LEU A 1 96 ? -10.339 1.611 2.643 1.00 85.31 96 LEU A CA 1
ATOM 740 C C . LEU A 1 96 ? -9.698 1.097 3.936 1.00 85.31 96 LEU A C 1
ATOM 742 O O . LEU A 1 96 ? -10.351 1.108 4.979 1.00 85.31 96 LEU A O 1
ATOM 746 N N . ILE A 1 97 ? -8.424 0.690 3.905 1.00 84.62 97 ILE A N 1
ATOM 747 C CA . ILE A 1 97 ? -7.696 0.255 5.109 1.00 84.62 97 ILE A CA 1
ATOM 748 C C . ILE A 1 97 ? -7.629 1.392 6.132 1.00 84.62 97 ILE A C 1
ATOM 750 O O . ILE A 1 97 ? -7.882 1.163 7.316 1.00 84.62 97 ILE A O 1
ATOM 754 N N . ILE A 1 98 ? -7.344 2.618 5.689 1.00 84.88 98 ILE A N 1
ATOM 755 C CA . ILE A 1 98 ? -7.305 3.795 6.563 1.00 84.88 98 ILE A CA 1
ATOM 756 C C . ILE A 1 98 ? -8.683 4.061 7.173 1.00 84.88 98 ILE A C 1
ATOM 758 O O . ILE A 1 98 ? -8.793 4.261 8.384 1.00 84.88 98 ILE A O 1
ATOM 762 N N . TYR A 1 99 ? -9.745 4.022 6.370 1.00 84.88 99 TYR A N 1
ATOM 763 C CA . TYR A 1 99 ? -11.113 4.243 6.832 1.00 84.88 99 TYR A CA 1
ATOM 764 C C . TYR A 1 99 ? -11.562 3.182 7.852 1.00 84.88 99 TYR A C 1
ATOM 766 O O . TYR A 1 99 ? -12.016 3.508 8.951 1.00 84.88 99 TYR A O 1
ATOM 774 N N . ILE A 1 100 ? -11.381 1.899 7.539 1.00 82.88 100 ILE A N 1
ATOM 775 C CA . ILE A 1 100 ? -11.767 0.791 8.425 1.00 82.88 100 ILE A CA 1
ATOM 776 C C . ILE A 1 100 ? -10.910 0.793 9.700 1.00 82.88 100 ILE A C 1
ATOM 778 O O . ILE A 1 100 ? -11.426 0.623 10.806 1.00 82.88 100 ILE A O 1
ATOM 782 N N . GLY A 1 101 ? -9.602 1.023 9.572 1.00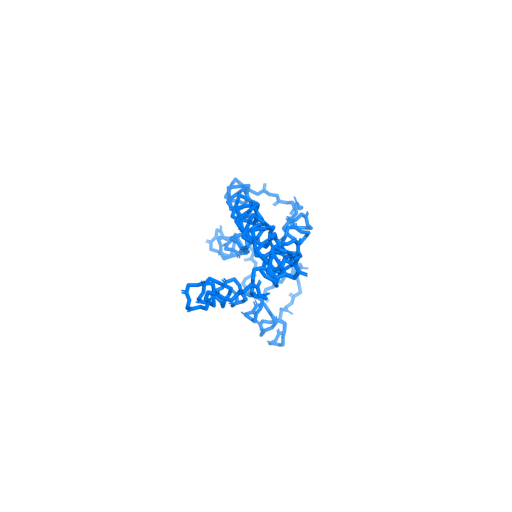 82.38 101 GLY A N 1
ATOM 783 C CA . GLY A 1 101 ? -8.687 1.080 10.709 1.00 82.38 101 GLY A CA 1
ATOM 784 C C . GLY A 1 101 ? -8.990 2.247 11.652 1.00 82.38 101 GLY A C 1
ATOM 785 O O . GLY A 1 101 ? -9.057 2.055 12.868 1.00 82.38 101 GLY A O 1
ATOM 786 N N . SER A 1 102 ? -9.236 3.441 11.108 1.00 80.69 102 SER A N 1
ATOM 787 C CA . SER A 1 102 ? -9.548 4.644 11.893 1.00 80.69 102 SER A CA 1
ATOM 788 C C . SER A 1 102 ? -10.910 4.569 12.586 1.00 80.69 102 SER A C 1
ATOM 790 O O . SER A 1 102 ? -11.008 4.898 13.768 1.00 80.69 102 SER A O 1
ATOM 792 N N . THR A 1 103 ? -11.954 4.077 11.914 1.00 82.19 103 THR A N 1
ATOM 793 C CA . THR A 1 103 ? -13.289 3.908 12.523 1.00 82.19 103 THR A CA 1
ATOM 794 C C . THR A 1 103 ? -13.261 2.939 13.704 1.00 82.19 103 THR A C 1
ATOM 796 O O . THR A 1 103 ? -13.829 3.232 14.762 1.00 82.19 103 THR A O 1
ATOM 799 N N . LYS A 1 104 ? -12.545 1.818 13.569 1.00 78.50 104 LYS A N 1
ATOM 800 C CA . LYS A 1 104 ? -12.347 0.849 14.652 1.00 78.50 104 LYS A CA 1
ATOM 801 C C . LYS A 1 104 ? -11.572 1.459 15.823 1.00 78.50 104 LYS A C 1
ATOM 803 O O . LYS A 1 104 ? -12.022 1.364 16.963 1.00 78.50 104 LYS A O 1
ATOM 808 N N . LEU A 1 105 ? -10.489 2.183 15.537 1.00 77.94 105 LEU A N 1
ATOM 809 C CA . LEU A 1 105 ? -9.690 2.880 16.548 1.00 77.94 105 LEU A CA 1
ATOM 810 C C . LEU A 1 105 ? -10.518 3.899 17.347 1.00 77.94 105 LEU A C 1
ATOM 812 O O . LEU A 1 105 ? -10.443 3.939 18.574 1.00 77.94 105 LEU A O 1
ATOM 816 N N . ILE A 1 106 ? -11.337 4.707 16.668 1.00 80.44 106 ILE A N 1
ATOM 817 C CA . ILE A 1 106 ? -12.207 5.702 17.312 1.00 80.44 106 ILE A CA 1
ATOM 818 C C . ILE A 1 106 ? -13.211 5.018 18.249 1.00 80.44 106 ILE A C 1
ATOM 820 O O . ILE A 1 106 ? -13.458 5.511 19.353 1.00 80.44 106 ILE A O 1
ATOM 824 N N . LYS A 1 107 ? -13.783 3.882 17.836 1.00 80.50 107 LYS A N 1
ATOM 825 C CA . LYS A 1 107 ? -14.720 3.110 18.663 1.00 80.50 107 LYS A CA 1
ATOM 826 C C . LYS A 1 107 ? -14.039 2.559 19.920 1.00 80.50 107 LYS A C 1
ATOM 828 O O . LYS A 1 107 ? -14.578 2.726 21.014 1.00 80.50 107 LYS A O 1
ATOM 833 N N . ASP A 1 108 ? -12.845 1.993 19.779 1.00 76.88 108 ASP A N 1
ATOM 834 C CA . ASP A 1 108 ? -12.072 1.438 20.896 1.00 76.88 108 ASP A CA 1
ATOM 835 C C . ASP A 1 108 ? -11.663 2.525 21.908 1.00 76.88 108 ASP A C 1
ATOM 837 O O . ASP A 1 108 ? -11.765 2.334 23.123 1.00 76.88 108 ASP A O 1
ATOM 841 N N . LEU A 1 109 ? -11.274 3.711 21.424 1.00 78.94 109 LEU A N 1
ATOM 842 C CA . LEU A 1 109 ? -10.955 4.867 22.270 1.00 78.94 109 LEU A CA 1
ATOM 843 C C . LEU A 1 109 ? -12.169 5.366 23.065 1.00 78.94 109 LEU A C 1
ATOM 845 O O . LEU A 1 109 ? -12.040 5.684 24.251 1.00 78.94 109 LEU A O 1
ATOM 849 N N . LYS A 1 110 ? -13.354 5.412 22.441 1.00 78.06 110 LYS A N 1
ATOM 850 C CA . LYS A 1 110 ? -14.602 5.798 23.119 1.00 78.06 110 LYS A CA 1
ATOM 851 C C . LYS A 1 110 ? -14.992 4.799 24.212 1.00 78.06 110 LYS A C 1
ATOM 853 O O . LYS A 1 110 ? -15.322 5.226 25.317 1.00 78.06 110 LYS A O 1
ATOM 858 N N . LEU A 1 111 ? -14.892 3.494 23.943 1.00 77.12 111 LEU A N 1
ATOM 859 C CA . LEU A 1 111 ? -15.169 2.442 24.932 1.00 77.12 111 LEU A CA 1
ATOM 860 C C . LEU A 1 111 ? -14.239 2.543 26.146 1.00 77.12 111 LEU A C 1
ATOM 862 O O . LEU A 1 111 ? -14.696 2.528 27.288 1.00 77.12 111 LEU A O 1
ATOM 866 N N . LYS A 1 112 ? -12.937 2.742 25.910 1.00 76.50 112 LYS A N 1
ATOM 867 C CA . LYS A 1 112 ? -11.948 2.889 26.987 1.00 76.50 112 LYS A CA 1
ATOM 868 C C . LYS A 1 112 ? -12.199 4.124 27.860 1.00 76.50 112 LYS A C 1
ATOM 870 O O . LYS A 1 112 ? -11.915 4.085 29.055 1.00 76.50 112 LYS A O 1
ATOM 875 N N . LYS A 1 113 ? -12.724 5.211 27.283 1.00 77.38 113 LYS A N 1
ATOM 876 C CA . LYS A 1 113 ? -13.098 6.425 28.025 1.00 77.38 113 LYS A CA 1
ATOM 877 C C . LYS A 1 113 ? -14.347 6.208 28.890 1.00 77.38 113 LYS A C 1
ATOM 879 O O . LYS A 1 113 ? -14.368 6.690 30.014 1.00 77.38 113 LYS A O 1
ATOM 884 N N . SER A 1 114 ? -15.331 5.448 28.402 1.00 72.06 114 SER A N 1
ATOM 885 C CA . SER A 1 114 ? -16.565 5.125 29.139 1.00 72.06 114 SER A CA 1
ATOM 886 C C . SER A 1 114 ? -16.354 4.201 30.341 1.00 72.06 114 SER A C 1
ATOM 888 O O . SER A 1 114 ? -17.143 4.256 31.268 1.00 72.06 114 SER A O 1
ATOM 890 N N . MET A 1 115 ? -15.328 3.347 30.333 1.00 69.38 115 MET A N 1
ATOM 891 C CA . MET A 1 115 ? -15.003 2.473 31.474 1.00 69.38 115 MET A CA 1
ATOM 892 C C . MET A 1 115 ? -14.214 3.175 32.589 1.00 69.38 115 MET A C 1
ATOM 894 O O . MET A 1 115 ? -13.996 2.589 33.645 1.00 69.38 115 MET A O 1
ATOM 898 N N . LYS A 1 116 ? -13.694 4.380 32.326 1.00 69.31 116 LYS A N 1
ATOM 899 C CA . LYS A 1 116 ? -12.898 5.164 33.282 1.00 69.31 116 LYS A CA 1
ATOM 900 C C . LYS A 1 116 ? -13.692 6.290 33.956 1.00 69.31 116 LYS A C 1
ATOM 902 O O . LYS A 1 116 ? -13.113 6.975 34.796 1.00 69.31 116 LYS A O 1
ATOM 907 N N . SER A 1 117 ? -14.944 6.511 33.553 1.00 60.12 117 SER A N 1
ATOM 908 C CA . SER A 1 117 ? -15.884 7.439 34.197 1.00 60.12 117 SER A CA 1
ATOM 909 C C . SER A 1 117 ? -16.874 6.665 35.054 1.00 60.12 117 SER A C 1
ATOM 911 O O . SER A 1 117 ? -17.560 7.350 35.835 1.00 60.12 117 SER A O 1
#